Protein AF-A0A5J4NR18-F1 (afdb_monomer_lite)

InterPro domains:
  IPR011332 Zinc-binding ribosomal protein [SSF57829] (1-45)
  IPR038584 Large ribosomal subunit protein bL33 superfamily [G3DSA:2.20.28.120] (1-50)

Radius of gyration: 12.74 Å; chains: 1; bounding box: 26×29×29 Å

pLDDT: mean 93.92, std 7.45, range [60.25, 98.69]

Structure (mmCIF, N/CA/C/O backbone):
data_AF-A0A5J4NR18-F1
#
_entry.id   AF-A0A5J4NR18-F1
#
loop_
_atom_site.group_PDB
_atom_site.id
_atom_site.type_symbol
_atom_site.label_atom_id
_atom_site.label_alt_id
_atom_site.label_comp_id
_atom_site.label_asym_id
_atom_site.label_entity_id
_atom_site.label_seq_id
_atom_site.pdbx_PDB_ins_code
_atom_site.Cartn_x
_atom_site.Cartn_y
_atom_site.Cartn_z
_atom_site.occupancy
_atom_site.B_iso_or_equiv
_atom_site.auth_seq_id
_atom_site.auth_comp_id
_atom_site.auth_asym_id
_atom_site.auth_atom_id
_atom_site.pdbx_PDB_model_num
ATOM 1 N N . MET A 1 1 ? 6.439 -4.148 -8.661 1.00 94.81 1 MET A N 1
ATOM 2 C CA . MET A 1 1 ? 5.576 -4.393 -7.492 1.00 94.81 1 MET A CA 1
ATOM 3 C C . MET A 1 1 ? 5.889 -3.337 -6.453 1.00 94.81 1 MET A C 1
ATOM 5 O O . MET A 1 1 ? 7.061 -3.139 -6.137 1.00 94.81 1 MET A O 1
ATOM 9 N N . VAL A 1 2 ? 4.875 -2.613 -6.005 1.00 97.19 2 VAL A N 1
ATOM 10 C CA . VAL A 1 2 ? 4.990 -1.474 -5.091 1.00 97.19 2 VAL A CA 1
ATOM 11 C C . VAL A 1 2 ? 3.997 -1.648 -3.947 1.00 97.19 2 VAL A C 1
ATOM 13 O O . VAL A 1 2 ? 2.983 -2.327 -4.111 1.00 97.19 2 VAL A O 1
ATOM 16 N N . LEU A 1 3 ? 4.316 -1.062 -2.802 1.00 98.19 3 LEU A N 1
ATOM 17 C CA . LEU A 1 3 ? 3.448 -0.977 -1.638 1.00 98.19 3 LEU A CA 1
ATOM 18 C C . LEU A 1 3 ? 2.747 0.378 -1.677 1.00 98.19 3 LEU A C 1
ATOM 20 O O . LEU A 1 3 ? 3.422 1.406 -1.787 1.00 98.19 3 LEU A O 1
ATOM 24 N N . LEU A 1 4 ? 1.422 0.375 -1.613 1.00 98.50 4 LEU A N 1
ATOM 25 C CA . LEU A 1 4 ? 0.626 1.582 -1.444 1.00 98.50 4 LEU A CA 1
ATOM 26 C C . LEU A 1 4 ? 0.134 1.659 0.000 1.00 98.50 4 LEU A C 1
ATOM 28 O O . LEU A 1 4 ? -0.163 0.624 0.596 1.00 98.50 4 LEU A O 1
ATOM 32 N N . GLU A 1 5 ? 0.024 2.866 0.534 1.00 98.56 5 GLU A N 1
ATOM 33 C CA . GLU A 1 5 ? -0.539 3.144 1.856 1.00 98.56 5 GLU A CA 1
ATOM 34 C C . GLU A 1 5 ? -1.761 4.055 1.717 1.00 98.56 5 GLU A C 1
ATOM 36 O O . GLU A 1 5 ? -1.786 4.942 0.857 1.00 98.56 5 GLU A O 1
ATOM 41 N N . SER A 1 6 ? -2.779 3.787 2.532 1.00 98.50 6 SER A N 1
ATOM 42 C CA . SER A 1 6 ? -3.991 4.594 2.634 1.00 98.50 6 SER A CA 1
ATOM 43 C C . SER A 1 6 ? -3.659 6.021 3.063 1.00 98.50 6 SER A C 1
ATOM 45 O O . SER A 1 6 ? -2.926 6.235 4.029 1.00 98.50 6 SER A O 1
ATOM 47 N N . THR A 1 7 ? -4.235 7.016 2.388 1.00 98.25 7 THR A N 1
ATOM 48 C CA . THR A 1 7 ? -4.092 8.424 2.785 1.00 98.25 7 THR A CA 1
ATOM 49 C C . THR A 1 7 ? -5.018 8.819 3.932 1.00 98.25 7 THR A C 1
ATOM 51 O O . THR A 1 7 ? -4.974 9.964 4.366 1.00 98.25 7 THR A O 1
ATOM 54 N N . ALA A 1 8 ? -5.858 7.906 4.428 1.00 97.69 8 ALA A N 1
ATOM 55 C CA . ALA A 1 8 ? -6.785 8.173 5.527 1.00 97.69 8 ALA A CA 1
ATOM 56 C C . ALA A 1 8 ? -6.127 8.131 6.920 1.00 97.69 8 ALA A C 1
ATOM 58 O O . ALA A 1 8 ? -6.822 8.229 7.924 1.00 97.69 8 ALA A O 1
ATOM 59 N N . GLY A 1 9 ? -4.803 7.946 7.001 1.00 96.44 9 GLY A N 1
ATOM 60 C CA . GLY A 1 9 ? -4.073 7.871 8.274 1.00 96.44 9 GLY A CA 1
ATOM 61 C C . GLY A 1 9 ? -4.227 6.540 9.023 1.00 96.44 9 GLY A C 1
ATOM 62 O O . GLY A 1 9 ? -3.727 6.407 10.131 1.00 96.44 9 GLY A O 1
ATOM 63 N N . SER A 1 10 ? -4.873 5.536 8.420 1.00 97.25 10 SER A N 1
ATOM 64 C CA . SER A 1 10 ? -5.092 4.208 9.017 1.00 97.25 10 SER A CA 1
ATOM 65 C C . SER A 1 10 ? -3.864 3.291 8.983 1.00 97.25 10 SER A C 1
ATOM 67 O O . SER A 1 10 ? -3.865 2.220 9.586 1.00 97.25 10 SER A O 1
ATOM 69 N N . HIS A 1 11 ? -2.838 3.665 8.211 1.00 97.62 11 HIS A N 1
ATOM 70 C CA . HIS A 1 11 ? -1.679 2.831 7.874 1.00 97.62 11 HIS A CA 1
ATOM 71 C C . HIS A 1 11 ? -2.014 1.499 7.183 1.00 97.62 11 HIS A C 1
ATOM 73 O O . HIS A 1 11 ? -1.138 0.637 7.048 1.00 97.62 11 HIS A O 1
ATOM 79 N N . HIS A 1 12 ? -3.244 1.322 6.690 1.00 98.31 12 HIS A N 1
ATOM 80 C CA . HIS A 1 12 ? -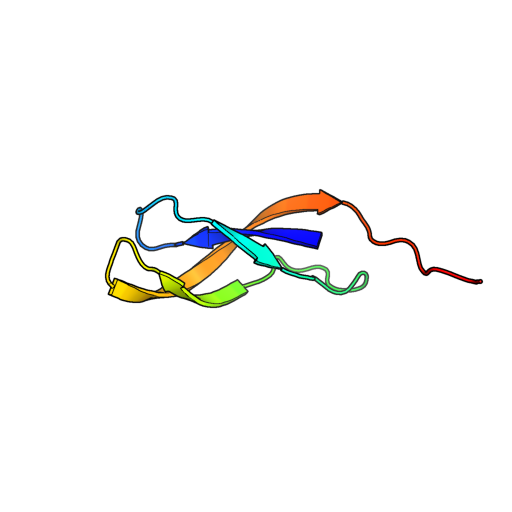3.586 0.161 5.881 1.00 98.31 12 HIS A CA 1
ATOM 81 C C . HIS A 1 12 ? -2.812 0.186 4.556 1.00 98.31 12 HIS A C 1
ATOM 83 O O . HIS A 1 12 ? -2.662 1.233 3.914 1.00 98.31 12 HIS A O 1
ATOM 89 N N . ARG A 1 13 ? -2.292 -0.973 4.135 1.00 98.31 13 ARG A N 1
ATOM 90 C CA . ARG A 1 13 ? -1.382 -1.089 2.988 1.00 98.31 13 ARG A CA 1
ATOM 91 C C . ARG A 1 13 ? -1.804 -2.191 2.039 1.00 98.31 13 ARG A C 1
ATOM 93 O O . ARG A 1 13 ? -2.211 -3.268 2.459 1.00 98.31 13 ARG A O 1
ATOM 100 N N . ILE A 1 14 ? -1.613 -1.941 0.749 1.00 98.06 14 ILE A N 1
ATOM 101 C CA . ILE A 1 14 ? -1.932 -2.891 -0.319 1.00 98.06 14 ILE A CA 1
ATOM 102 C C . ILE A 1 14 ? -0.782 -3.004 -1.318 1.00 98.06 14 ILE A C 1
ATOM 104 O O . ILE A 1 14 ? -0.014 -2.063 -1.531 1.00 98.06 14 ILE A O 1
ATOM 108 N N . VAL A 1 15 ? -0.664 -4.163 -1.966 1.00 97.81 15 VAL A N 1
ATOM 109 C CA . VAL A 1 15 ? 0.320 -4.387 -3.032 1.00 97.81 15 VAL A CA 1
ATOM 110 C C . VAL A 1 15 ? -0.289 -4.037 -4.385 1.00 97.81 15 VAL A C 1
ATOM 112 O O . VAL A 1 15 ? -1.428 -4.386 -4.685 1.00 97.81 15 VAL A O 1
ATOM 115 N N . ALA A 1 16 ? 0.496 -3.377 -5.235 1.00 96.19 16 ALA A N 1
ATOM 116 C CA . ALA A 1 16 ? 0.099 -3.068 -6.600 1.00 96.19 16 ALA A CA 1
ATOM 117 C C . ALA A 1 16 ? 1.243 -3.245 -7.608 1.00 96.19 16 ALA A C 1
ATOM 119 O O . ALA A 1 16 ? 2.437 -3.263 -7.278 1.00 96.19 16 ALA A O 1
ATOM 120 N N . PHE A 1 17 ? 0.878 -3.331 -8.888 1.00 94.69 17 PHE A N 1
ATOM 121 C CA . PHE A 1 17 ? 1.830 -3.329 -9.993 1.00 94.69 17 PHE A CA 1
ATOM 122 C C . PHE A 1 17 ? 1.883 -1.953 -10.654 1.00 94.69 17 PHE A C 1
ATOM 124 O O . PHE A 1 17 ? 0.867 -1.384 -11.064 1.00 94.69 17 PHE A O 1
ATOM 131 N N . ARG A 1 18 ? 3.101 -1.418 -10.739 1.00 93.00 18 ARG A N 1
ATOM 132 C CA . ARG A 1 18 ? 3.430 -0.218 -11.502 1.00 93.00 18 ARG A CA 1
ATOM 133 C C . ARG A 1 18 ? 4.185 -0.643 -12.770 1.00 93.00 18 ARG A C 1
ATOM 135 O O . ARG A 1 18 ? 5.138 -1.418 -12.623 1.00 93.00 18 ARG A O 1
ATOM 142 N N . PRO A 1 19 ? 3.788 -0.174 -13.970 1.00 90.75 19 PRO A N 1
ATOM 143 C CA . PRO A 1 19 ? 4.543 -0.402 -15.200 1.00 90.75 19 PRO A CA 1
ATOM 144 C C . PRO A 1 19 ? 6.000 0.048 -15.060 1.00 90.75 19 PRO A C 1
ATOM 146 O O . PRO A 1 19 ? 6.287 1.030 -14.379 1.00 90.75 19 PRO A O 1
ATOM 149 N N . LYS A 1 20 ? 6.929 -0.659 -15.712 1.00 86.25 20 LYS A N 1
ATOM 150 C CA . LYS A 1 20 ? 8.368 -0.359 -15.606 1.00 86.25 20 LYS A CA 1
ATOM 151 C C . LYS A 1 20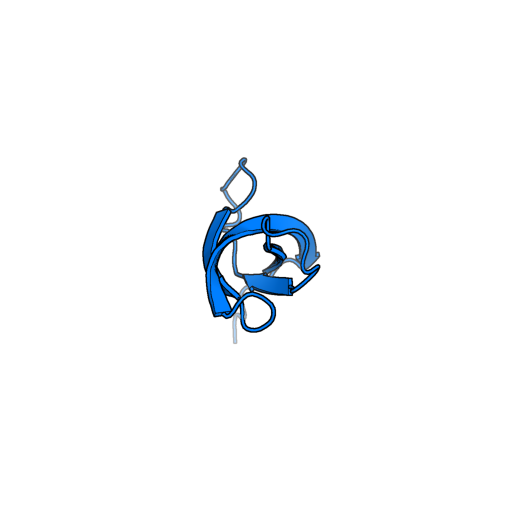 ? 8.723 1.024 -16.169 1.00 86.25 20 LYS A C 1
ATOM 153 O O . LYS A 1 20 ? 9.614 1.664 -15.630 1.00 86.25 20 LYS A O 1
ATOM 158 N N . LEU A 1 21 ? 8.012 1.459 -17.212 1.00 89.19 21 LEU A N 1
ATOM 159 C CA . LEU A 1 21 ? 8.208 2.752 -17.876 1.00 89.19 21 LEU A CA 1
ATOM 160 C C . LEU A 1 21 ? 7.527 3.923 -17.152 1.00 89.19 21 LEU A C 1
ATOM 162 O O . LEU A 1 21 ? 7.738 5.070 -17.524 1.00 89.19 21 LEU A O 1
ATOM 166 N N . ALA A 1 22 ? 6.712 3.659 -16.125 1.00 88.25 22 ALA A N 1
ATOM 167 C CA . ALA A 1 22 ? 6.092 4.732 -15.362 1.00 88.25 22 ALA A CA 1
ATOM 168 C C . ALA A 1 22 ? 7.151 5.441 -14.503 1.00 88.25 22 ALA A C 1
ATOM 170 O O . ALA A 1 22 ? 7.782 4.818 -13.642 1.00 88.25 22 ALA A O 1
ATOM 171 N N . THR A 1 23 ? 7.315 6.743 -14.736 1.00 84.94 23 THR A N 1
ATOM 172 C CA . THR A 1 23 ? 8.218 7.635 -13.993 1.00 84.94 23 THR A CA 1
ATOM 173 C C . THR A 1 23 ? 7.583 8.157 -12.702 1.00 84.94 23 THR A C 1
ATOM 175 O O . THR A 1 23 ? 8.288 8.419 -11.731 1.00 84.94 23 THR A O 1
ATOM 178 N N . GLY A 1 24 ? 6.250 8.255 -12.666 1.00 90.00 24 GLY A N 1
ATOM 179 C CA . GLY A 1 24 ? 5.482 8.700 -11.504 1.00 90.00 24 GLY A CA 1
ATOM 180 C C . GLY A 1 24 ? 5.229 7.611 -10.456 1.00 90.00 24 GLY A C 1
ATOM 181 O O . GLY A 1 24 ? 5.280 6.410 -10.735 1.00 90.00 24 GLY A O 1
ATOM 182 N N . ARG A 1 25 ? 4.914 8.046 -9.231 1.00 93.94 25 ARG A N 1
ATOM 183 C CA . ARG A 1 25 ? 4.406 7.181 -8.156 1.00 93.94 25 ARG A CA 1
ATOM 184 C C . ARG A 1 25 ? 2.997 6.692 -8.490 1.00 93.94 25 ARG A C 1
ATOM 186 O O . ARG A 1 25 ? 2.207 7.429 -9.070 1.00 93.94 25 ARG A O 1
ATOM 193 N N . LYS A 1 26 ? 2.674 5.444 -8.141 1.00 96.00 26 LYS A N 1
ATOM 194 C CA . LYS A 1 26 ? 1.331 4.896 -8.374 1.00 96.00 26 LYS A CA 1
ATOM 195 C C . LYS A 1 26 ? 0.339 5.421 -7.332 1.00 96.00 26 LYS A C 1
ATOM 197 O O . LYS A 1 26 ? 0.631 5.407 -6.139 1.00 96.00 26 LYS A O 1
ATOM 202 N N . GLU A 1 27 ? -0.855 5.774 -7.792 1.00 97.06 27 GLU A N 1
ATOM 203 C CA . GLU A 1 27 ? -2.013 6.071 -6.950 1.00 97.06 27 GLU A CA 1
ATOM 204 C C . GLU A 1 27 ? -3.203 5.188 -7.356 1.00 97.06 27 GLU A C 1
ATOM 206 O O . GLU A 1 27 ? -3.269 4.706 -8.494 1.00 97.06 27 GLU A O 1
ATOM 211 N N . LYS A 1 28 ? -4.111 4.905 -6.418 1.00 96.75 28 LYS A N 1
ATOM 212 C CA . LYS A 1 28 ? -5.319 4.104 -6.665 1.00 96.75 28 LYS A CA 1
ATOM 213 C C . LYS A 1 28 ? -6.397 4.418 -5.629 1.00 96.75 28 LYS A C 1
ATOM 215 O O . LYS A 1 28 ? -6.081 4.463 -4.449 1.00 96.75 28 LYS A O 1
ATOM 220 N N . ILE A 1 29 ? -7.660 4.528 -6.041 1.00 98.31 29 ILE A N 1
ATOM 221 C CA . ILE A 1 29 ? -8.789 4.483 -5.101 1.00 98.31 29 ILE A CA 1
ATOM 222 C C . ILE A 1 29 ? -9.124 3.021 -4.780 1.00 98.31 29 ILE A C 1
ATOM 224 O O . ILE A 1 29 ? -9.281 2.197 -5.686 1.00 98.31 29 ILE A O 1
ATOM 228 N N . ALA A 1 30 ? -9.190 2.682 -3.495 1.00 98.19 30 ALA A N 1
ATOM 229 C CA . ALA A 1 30 ? -9.549 1.351 -3.014 1.00 98.19 30 ALA A CA 1
ATOM 230 C C . ALA A 1 30 ? -10.238 1.436 -1.649 1.00 98.19 30 ALA A C 1
ATOM 232 O O . ALA A 1 30 ? -10.083 2.420 -0.928 1.00 98.19 30 ALA A O 1
ATOM 233 N N . PHE A 1 31 ? -10.993 0.398 -1.298 1.00 98.44 31 PHE A N 1
ATOM 234 C CA . PHE A 1 31 ? -11.608 0.288 0.018 1.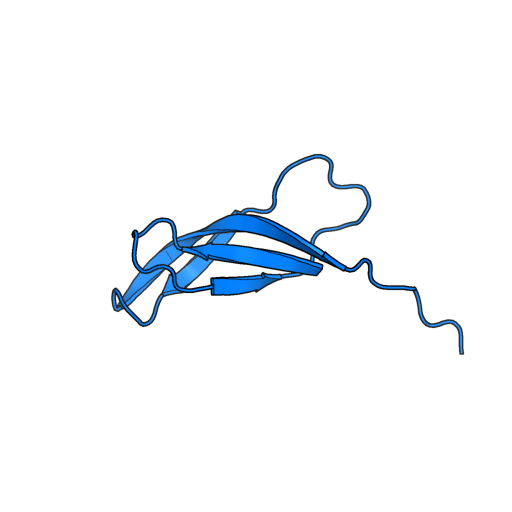00 98.44 31 PHE A CA 1
ATOM 235 C C . PHE A 1 31 ? -10.542 0.104 1.106 1.00 98.44 31 PHE A C 1
ATOM 237 O O . PHE A 1 31 ? -9.663 -0.753 0.989 1.00 98.44 31 PHE A O 1
ATOM 244 N N . ASP A 1 32 ? -10.611 0.919 2.153 1.00 98.50 32 ASP A N 1
ATOM 245 C CA . ASP A 1 32 ? -9.835 0.766 3.377 1.00 98.50 32 ASP A CA 1
ATOM 246 C C . ASP A 1 32 ? -10.735 0.198 4.485 1.00 98.50 32 ASP A C 1
ATOM 248 O O . ASP A 1 32 ? -11.675 0.877 4.907 1.00 98.50 32 ASP A O 1
ATOM 252 N N . PRO A 1 33 ? -10.470 -1.033 4.964 1.00 98.25 33 PRO A N 1
ATOM 253 C CA . PRO A 1 33 ? -11.318 -1.691 5.951 1.00 98.25 33 PRO A CA 1
ATO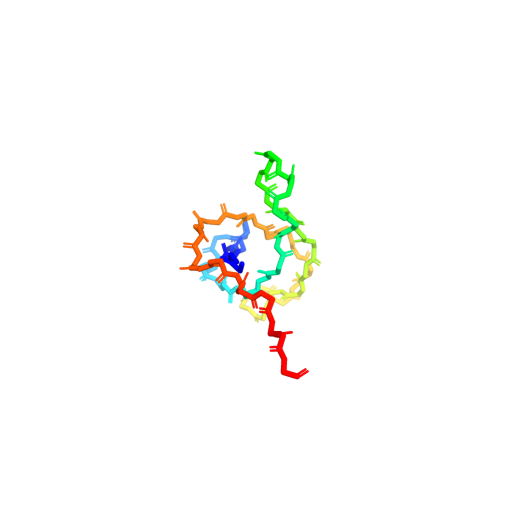M 254 C C . PRO A 1 33 ? -11.260 -1.039 7.337 1.00 98.25 33 PRO A C 1
ATOM 256 O O . PRO A 1 33 ? -12.181 -1.237 8.123 1.00 98.25 33 PRO A O 1
ATOM 259 N N . LEU A 1 34 ? -10.215 -0.263 7.647 1.00 98.06 34 LEU A N 1
ATOM 260 C CA . LEU A 1 34 ? -10.046 0.363 8.962 1.00 98.06 34 LEU A CA 1
ATOM 261 C C . LEU A 1 34 ? -10.862 1.652 9.104 1.00 98.06 34 LEU A C 1
ATOM 263 O O . LEU A 1 34 ? -11.249 2.008 10.211 1.00 98.06 34 LEU A O 1
ATOM 267 N N . VAL A 1 35 ? -11.146 2.330 7.989 1.00 97.56 35 VAL A N 1
ATOM 268 C CA . VAL A 1 35 ? -12.022 3.519 7.948 1.00 97.56 35 VAL A CA 1
ATOM 269 C C . VAL A 1 35 ? -13.361 3.252 7.254 1.00 97.56 35 VAL A C 1
ATOM 271 O O . VAL A 1 35 ? -14.204 4.137 7.196 1.00 97.56 35 VAL A O 1
ATOM 274 N N . GLN A 1 36 ? -13.560 2.037 6.734 1.00 98.12 36 GLN A N 1
ATOM 275 C CA . GLN A 1 36 ? -14.778 1.565 6.066 1.00 98.12 36 GLN A CA 1
ATOM 276 C C . GLN A 1 36 ? -15.240 2.433 4.885 1.00 98.12 36 GLN A C 1
ATOM 278 O O . GLN A 1 36 ? -16.432 2.617 4.648 1.00 98.12 36 GLN A O 1
ATOM 283 N N . GLN A 1 37 ? -14.295 2.944 4.097 1.00 98.25 37 GLN A N 1
ATOM 284 C CA . GLN A 1 37 ? -14.598 3.792 2.943 1.00 98.25 37 GLN A CA 1
ATOM 285 C C . GLN A 1 37 ? -13.588 3.613 1.807 1.00 98.25 37 GLN A C 1
ATOM 287 O O . GLN A 1 37 ? -12.483 3.099 1.994 1.00 98.25 37 GLN A O 1
ATOM 292 N N . HIS A 1 38 ? -13.973 4.047 0.606 1.00 98.56 38 HIS A N 1
ATOM 293 C CA . HIS A 1 38 ? -13.061 4.127 -0.530 1.00 98.56 38 HIS A CA 1
ATOM 294 C C . HIS A 1 38 ? -12.181 5.368 -0.399 1.00 98.56 38 HIS A C 1
ATOM 296 O O . HIS A 1 38 ? -12.680 6.488 -0.352 1.00 98.56 38 HIS A O 1
ATOM 302 N N . VAL A 1 39 ? -10.867 5.163 -0.359 1.00 98.44 39 VAL A N 1
ATOM 303 C CA . VAL A 1 39 ? -9.880 6.226 -0.141 1.00 98.44 39 VAL A CA 1
ATOM 304 C C . VAL A 1 39 ? -8.766 6.147 -1.167 1.00 98.44 39 VAL A C 1
ATOM 306 O O . VAL A 1 39 ? -8.574 5.126 -1.837 1.00 98.44 39 VAL A O 1
ATOM 309 N N . LEU A 1 40 ? -8.014 7.238 -1.286 1.00 98.62 40 LEU A N 1
ATOM 310 C CA . LEU A 1 40 ? -6.805 7.259 -2.087 1.00 98.62 40 LEU A CA 1
ATOM 311 C C . LEU A 1 40 ? -5.707 6.451 -1.386 1.00 98.62 40 LEU A C 1
ATOM 313 O O . LEU A 1 40 ? -5.434 6.615 -0.202 1.00 98.62 40 LEU A O 1
ATOM 317 N N . TYR A 1 41 ? -5.048 5.588 -2.142 1.00 98.69 41 TYR A N 1
ATOM 318 C CA . TYR A 1 41 ? -3.818 4.915 -1.756 1.00 98.69 41 TYR A CA 1
ATOM 319 C C . TYR A 1 41 ? -2.675 5.476 -2.587 1.00 98.69 41 TYR A C 1
ATOM 321 O O . TYR A 1 41 ? -2.774 5.535 -3.817 1.00 98.69 41 TYR A O 1
ATOM 329 N N . ARG A 1 42 ? -1.571 5.840 -1.931 1.00 98.25 42 ARG A N 1
ATOM 330 C CA . ARG A 1 42 ? -0.372 6.400 -2.569 1.00 98.25 42 ARG A CA 1
ATOM 331 C C . ARG A 1 42 ? 0.824 5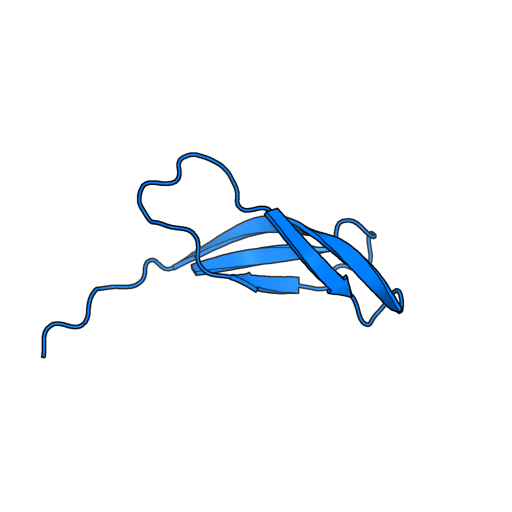.484 -2.407 1.00 98.25 42 ARG A C 1
ATOM 333 O O . ARG A 1 42 ? 0.970 4.799 -1.399 1.00 98.25 42 ARG A O 1
ATOM 340 N N . GLU A 1 43 ? 1.697 5.470 -3.409 1.00 98.00 43 GLU A N 1
ATOM 341 C CA . GLU A 1 43 ? 2.913 4.668 -3.358 1.00 98.00 43 GLU A CA 1
ATOM 342 C C . GLU A 1 43 ? 3.840 5.105 -2.221 1.00 98.00 43 GLU A C 1
ATOM 344 O O . GLU A 1 43 ? 4.404 6.205 -2.228 1.00 98.00 43 GLU A O 1
ATOM 349 N N . LEU A 1 44 ? 4.040 4.170 -1.293 1.00 97.50 44 LEU A N 1
ATOM 350 C CA . LEU A 1 44 ? 4.957 4.295 -0.173 1.00 97.50 44 LEU A CA 1
ATOM 351 C C . LEU A 1 44 ? 6.372 3.883 -0.588 1.00 97.50 44 LEU A C 1
ATOM 353 O O . LEU A 1 44 ? 7.320 4.646 -0.419 1.00 97.50 44 LEU A O 1
ATOM 357 N N . ARG A 1 45 ? 6.526 2.674 -1.151 1.00 96.19 45 ARG A N 1
ATOM 358 C CA . ARG A 1 45 ? 7.834 2.154 -1.586 1.00 96.19 45 ARG A CA 1
ATOM 359 C C . ARG A 1 45 ? 7.743 1.075 -2.659 1.00 96.19 45 ARG A C 1
ATOM 361 O O . ARG A 1 45 ? 6.776 0.316 -2.736 1.00 96.19 45 ARG A O 1
ATOM 368 N N . LYS A 1 46 ? 8.818 0.925 -3.435 1.00 95.50 46 LYS A N 1
ATOM 369 C CA . LYS A 1 46 ? 9.022 -0.229 -4.320 1.00 95.50 46 LYS A CA 1
ATOM 370 C C . LYS A 1 46 ? 9.356 -1.470 -3.489 1.00 95.50 46 LYS A C 1
ATOM 372 O O . LYS A 1 46 ? 10.223 -1.412 -2.628 1.00 95.50 46 LYS A O 1
ATOM 377 N N . ILE A 1 47 ? 8.697 -2.594 -3.781 1.00 95.88 47 ILE A N 1
ATOM 378 C CA . ILE A 1 47 ? 8.997 -3.887 -3.146 1.00 95.88 47 ILE A CA 1
ATOM 379 C C . ILE A 1 47 ? 10.034 -4.640 -3.985 1.00 95.88 47 ILE A C 1
ATOM 381 O O . ILE A 1 47 ? 11.115 -4.961 -3.514 1.00 95.88 47 ILE A O 1
ATOM 385 N N . ARG A 1 48 ? 9.714 -4.907 -5.258 1.00 92.38 48 ARG A N 1
ATOM 386 C CA . ARG A 1 48 ? 10.612 -5.583 -6.210 1.00 92.38 48 ARG A CA 1
ATOM 387 C C . ARG A 1 48 ? 10.202 -5.341 -7.656 1.00 92.38 48 ARG A C 1
ATOM 389 O O . ARG A 1 48 ? 9.050 -4.996 -7.953 1.00 92.38 48 ARG A O 1
ATOM 396 N N . SER A 1 49 ? 11.146 -5.553 -8.566 1.00 90.94 49 SER A N 1
ATOM 397 C CA . SER A 1 49 ? 10.855 -5.688 -9.995 1.00 90.94 49 SER A CA 1
ATOM 398 C C . SER A 1 49 ? 10.329 -7.098 -10.276 1.00 90.94 49 SER A C 1
ATOM 400 O O . SER A 1 49 ? 10.806 -8.068 -9.689 1.00 90.94 49 SER A O 1
ATOM 402 N N . LEU A 1 50 ? 9.345 -7.216 -11.167 1.00 87.25 50 LEU A N 1
ATOM 403 C CA . LEU A 1 50 ? 8.975 -8.516 -11.719 1.00 87.25 50 LEU A CA 1
ATOM 404 C C . LEU A 1 50 ? 9.924 -8.827 -12.877 1.00 87.25 50 LEU A C 1
ATOM 406 O O . LEU A 1 50 ? 10.141 -7.969 -13.735 1.00 87.25 50 LEU A O 1
ATOM 410 N N . LYS A 1 51 ? 10.501 -10.029 -12.884 1.00 84.94 51 LYS A N 1
ATOM 411 C CA . LYS A 1 51 ? 11.237 -10.551 -14.037 1.00 84.94 51 LYS A CA 1
ATOM 412 C C . LYS A 1 51 ? 10.211 -11.203 -14.963 1.00 84.94 51 LYS A C 1
ATOM 414 O O . LYS A 1 51 ? 9.324 -11.898 -14.473 1.00 84.94 51 LYS A O 1
ATOM 419 N N . LYS A 1 52 ? 10.301 -10.951 -16.272 1.00 79.38 52 LYS A N 1
ATOM 420 C CA . LYS A 1 52 ? 9.512 -11.707 -17.250 1.00 79.38 52 LYS A CA 1
ATOM 421 C C . LYS A 1 52 ? 9.935 -13.171 -17.125 1.00 79.38 52 LYS A C 1
ATOM 423 O O . LYS A 1 52 ? 11.133 -13.447 -17.170 1.00 79.38 52 LYS A O 1
ATOM 428 N N . TRP A 1 53 ? 8.980 -14.066 -16.900 1.00 76.06 53 TRP A N 1
ATOM 429 C CA . TRP A 1 53 ? 9.245 -15.495 -16.989 1.00 76.06 53 TRP A CA 1
ATOM 430 C C . TRP A 1 53 ? 9.253 -15.859 -18.476 1.00 76.06 53 TRP A C 1
ATOM 432 O O . TRP A 1 53 ? 8.304 -15.547 -19.192 1.00 76.06 53 TRP A O 1
ATOM 442 N N . SER A 1 54 ? 10.377 -16.386 -18.946 1.00 72.38 54 SER A N 1
ATOM 443 C CA . SER A 1 54 ? 10.576 -16.906 -20.299 1.00 72.38 54 SER A CA 1
ATOM 444 C C . SER A 1 54 ? 10.889 -18.389 -20.145 1.00 72.38 54 SER A C 1
ATOM 446 O O . SER A 1 54 ? 12.060 -18.765 -20.096 1.00 72.38 54 SER A O 1
ATOM 448 N N . GLY A 1 55 ? 9.839 -19.164 -19.897 1.00 60.25 55 GLY A N 1
ATOM 449 C CA . GLY A 1 55 ? 9.849 -20.622 -19.933 1.00 60.25 55 GLY A CA 1
ATOM 450 C C . GLY A 1 55 ? 9.081 -21.100 -21.150 1.00 60.25 55 GLY A C 1
ATOM 451 O O . GLY A 1 55 ? 8.243 -20.305 -21.642 1.00 60.25 55 GLY A O 1
#

Foldseek 3Di:
DFKWA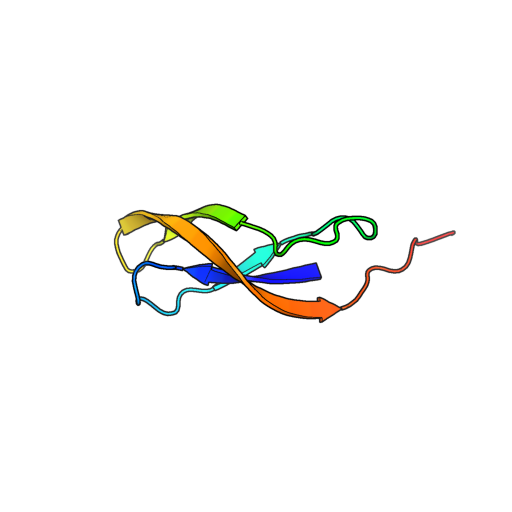FPPPPRDIDDDDDDPPDPDWDKDFDADPSVRDTTIITTPGDDDDDDDDDD

Organism: NCBI:txid34504

Secondary structure (DSSP, 8-state):
-EEEEETTSS--EEEE---TT--SPPEEEEEETTTTEEEEEEEEEE--PPPPP--

Sequence (55 aa):
MVLLESTAGSHHRIVAFRPKLATGRKEKIAFDPLVQQHVLYRELRKIRSLKKWSG